Protein AF-A0A8S3J313-F1 (afdb_monomer)

InterPro domains:
  IPR001356 Homeodomain [PF00046] (1-44)
  IPR001356 Homeodomain [PS50071] (1-45)
  IPR001356 Homeodomain [SM00389] (1-49)
  IPR001356 Homeodomain [cd00086] (1-46)
  IPR009057 Homedomain-like superfamily [SSF46689] (1-48)
  IPR017970 Homeobox, conserved site [PS00027] (20-43)
  IPR023339 CVC domain [PS51496] (47-100)
  IPR052294 Visual system homeobox transcriptional regulators [PTHR46892] (1-122)

Sequence (131 aa):
ELEKAFKDVHYPDIFARELLAVKTDLPEDRIQVWFQNRRAKWRKTEKTWGKATVMAEYGLYGAMVRHSLPLPDTIVKTAKDGIDTSCAPWLLGMHRKSLEAAEQLKNMVKYNGGHDDDDDDDDDDDDDDDG

Foldseek 3Di:
DLVVVCVVPLDDDQVRLVVVCVVVVHDSVVSVVVSVVVVVVVVPPVPPPVDPDPCVVVVVVVVCVVVVPDDPVLQVVVLVVDLVPHPCSVVSVVVVVVVVVVVVVVVVVVVVPDDDDDDDDDDDDDDDDDD

Nearest PDB structures (foldseek):
  8r7z-assembly3_K  TM=9.897E-01  e=2.157E-02  Homo sapiens
  1ahd-assembly1_P  TM=8.361E-01  e=1.040E-02  Drosophila subobscura
  2m34-assembly1_A  TM=8.391E-01  e=1.356E-02  Homo sapiens
  8t11-assembly1_A  TM=9.495E-01  e=5.199E-01  Homo sapiens
  2da7-assembly1_A  TM=7.907E-01  e=2.507E-01  Homo sapiens

Solvent-accessible surface area (backbone atoms only — not comparable to full-atom values): 8210 Å² total; per-residue (Å²): 107,71,73,58,51,42,74,77,46,78,77,67,56,71,67,58,33,46,54,48,14,69,74,67,77,41,60,42,70,57,49,53,53,48,45,53,52,48,51,54,49,46,61,57,62,77,40,65,64,87,50,74,54,72,67,52,54,52,46,52,51,52,49,36,61,77,65,69,5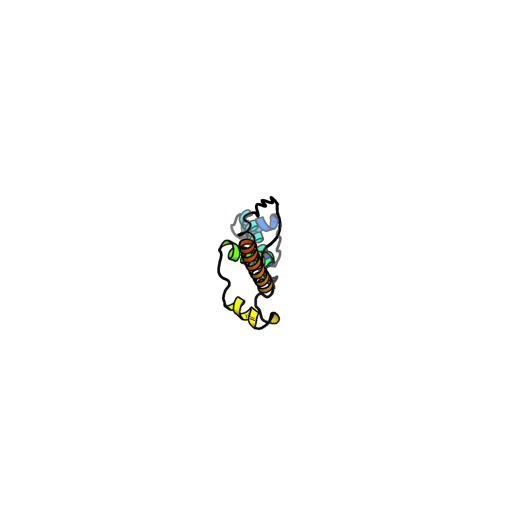1,78,77,58,65,74,62,64,54,34,68,76,78,40,70,91,76,39,96,53,51,72,55,52,58,51,49,52,51,50,49,53,50,53,51,49,49,55,48,49,57,62,64,74,70,72,84,82,80,87,82,87,79,88,79,83,89,80,84,85,90,89,136

Secondary structure (DSSP, 8-state):
-HHHHHHH-SS--HHHHHHHHHHHT--HHHHHHHHHHHHHHHHHHTTT-SS--HHHHHHHHHHHHHTTPPPPHHHHHHTTS-GGG-S-HHHHHHHHHHHHHHHHHHHHHHHTT------------------

Organism: NCBI:txid392030

Structure (mmCIF, N/CA/C/O backbone):
data_AF-A0A8S3J313-F1
#
_entry.id   AF-A0A8S3J313-F1
#
loop_
_atom_site.group_PDB
_atom_site.id
_atom_site.type_symbol
_atom_site.label_atom_id
_atom_site.label_alt_id
_atom_site.label_comp_id
_atom_site.label_asym_id
_atom_site.label_entity_id
_atom_site.label_seq_id
_atom_site.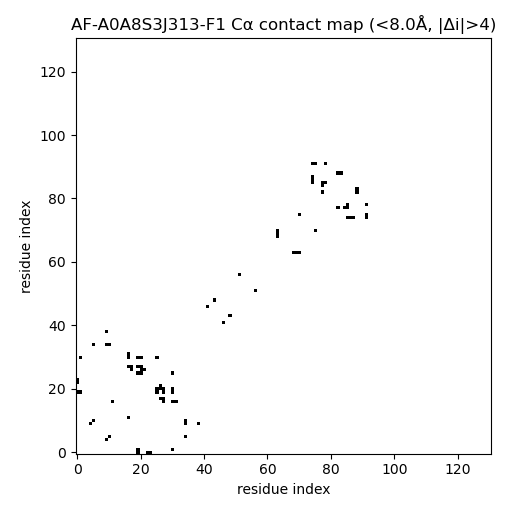pdbx_PDB_ins_code
_atom_site.Cartn_x
_atom_site.Cartn_y
_atom_site.Cartn_z
_atom_site.occupancy
_atom_site.B_iso_or_equiv
_atom_site.auth_seq_id
_atom_site.auth_comp_id
_atom_site.auth_asym_id
_atom_site.auth_atom_id
_atom_site.pdbx_PDB_model_num
ATOM 1 N N . GLU A 1 1 ? 0.261 -6.646 19.257 1.00 86.12 1 GLU A N 1
ATOM 2 C CA . GLU A 1 1 ? -1.129 -6.745 18.756 1.00 86.12 1 GLU A CA 1
ATOM 3 C C . GLU A 1 1 ? -1.287 -6.632 17.239 1.00 86.12 1 GLU A C 1
ATOM 5 O O . GLU A 1 1 ? -1.624 -7.645 16.644 1.00 86.12 1 GLU A O 1
ATOM 10 N N . LEU A 1 2 ? -1.017 -5.497 16.579 1.00 92.19 2 LEU A N 1
ATOM 11 C CA . LEU A 1 2 ? -1.336 -5.339 15.141 1.00 92.19 2 LEU A CA 1
ATOM 12 C C . LEU A 1 2 ? -0.603 -6.314 14.206 1.00 92.19 2 LEU A C 1
ATOM 14 O O . LEU A 1 2 ? -1.234 -6.942 13.365 1.00 92.19 2 LEU A O 1
ATOM 18 N N . GLU A 1 3 ? 0.702 -6.526 14.398 1.00 93.88 3 GLU A N 1
ATOM 19 C CA . GLU A 1 3 ? 1.455 -7.545 13.642 1.00 93.88 3 GLU A CA 1
ATOM 20 C C . GLU A 1 3 ? 0.951 -8.970 13.903 1.00 93.88 3 GLU A C 1
ATOM 22 O O . GLU A 1 3 ? 1.033 -9.818 13.023 1.00 93.88 3 GLU A O 1
ATOM 27 N N . LYS A 1 4 ? 0.425 -9.247 15.104 1.00 92.94 4 LYS A N 1
ATOM 28 C CA . LYS A 1 4 ? -0.149 -10.558 15.437 1.00 92.94 4 LYS A CA 1
ATOM 29 C C . LYS A 1 4 ? -1.457 -10.759 14.674 1.00 92.94 4 LYS A C 1
ATOM 31 O O . LYS A 1 4 ? -1.578 -11.742 13.961 1.00 92.94 4 LYS A O 1
ATOM 36 N N . ALA A 1 5 ? -2.364 -9.786 14.743 1.00 92.50 5 ALA A N 1
ATOM 37 C CA . ALA A 1 5 ? -3.624 -9.815 14.003 1.00 92.50 5 ALA A CA 1
ATOM 38 C C . ALA A 1 5 ? -3.412 -9.877 12.480 1.00 92.50 5 ALA A C 1
ATOM 40 O O . ALA A 1 5 ? -4.148 -10.565 11.782 1.00 92.50 5 ALA A O 1
ATOM 41 N N . PHE A 1 6 ? -2.376 -9.206 11.965 1.00 93.31 6 PHE A N 1
ATOM 42 C CA . PHE A 1 6 ? -2.028 -9.236 10.543 1.00 93.31 6 PHE A CA 1
ATOM 43 C C . PHE A 1 6 ? -1.627 -10.632 10.047 1.00 93.31 6 PHE A C 1
ATOM 45 O O . PHE A 1 6 ? -1.922 -10.969 8.904 1.00 93.31 6 PHE A O 1
ATOM 52 N N . LYS A 1 7 ? -0.974 -11.448 10.889 1.00 90.94 7 LYS A N 1
ATOM 53 C CA . LYS A 1 7 ? -0.626 -12.838 10.543 1.00 90.94 7 LYS A CA 1
ATOM 54 C C . LYS A 1 7 ? -1.866 -13.709 10.362 1.00 90.94 7 LYS A C 1
ATOM 56 O O . LYS A 1 7 ? -1.849 -14.588 9.507 1.00 90.94 7 LYS A O 1
ATOM 61 N N . ASP A 1 8 ? -2.914 -13.438 11.135 1.00 92.00 8 ASP A N 1
ATOM 62 C CA . ASP A 1 8 ? -4.168 -14.185 11.074 1.00 92.00 8 ASP A CA 1
ATOM 63 C C . ASP A 1 8 ? -5.001 -13.734 9.863 1.00 92.00 8 ASP A C 1
ATOM 65 O O . ASP A 1 8 ? -5.402 -14.547 9.032 1.00 92.00 8 ASP A O 1
ATOM 69 N N . VAL A 1 9 ? -5.225 -12.420 9.720 1.00 90.88 9 VAL A N 1
ATOM 70 C CA . VAL A 1 9 ? -6.020 -11.829 8.634 1.00 90.88 9 VAL A CA 1
ATOM 71 C C . VAL A 1 9 ? -5.386 -10.527 8.139 1.00 90.88 9 VAL A C 1
ATOM 73 O O . VAL A 1 9 ? -5.220 -9.555 8.871 1.00 90.88 9 VAL A O 1
ATOM 76 N N . HIS A 1 10 ? -5.114 -10.465 6.834 1.00 91.81 10 HIS A N 1
ATOM 77 C CA . HIS A 1 10 ? -4.480 -9.307 6.185 1.00 91.81 10 HIS A CA 1
ATOM 78 C C . HIS A 1 10 ? -5.486 -8.195 5.807 1.00 91.81 10 HIS A C 1
ATOM 80 O O . HIS A 1 10 ? -5.104 -7.041 5.557 1.00 91.81 10 HIS A O 1
ATOM 86 N N . TYR A 1 11 ? -6.775 -8.545 5.752 1.00 95.00 11 TYR A N 1
ATOM 87 C CA . TYR A 1 11 ? -7.904 -7.678 5.400 1.00 95.00 11 TYR A CA 1
ATOM 88 C C . TYR A 1 11 ? -8.991 -7.758 6.483 1.00 95.00 11 TYR A C 1
ATOM 90 O O . TYR A 1 11 ? -10.012 -8.407 6.271 1.00 95.00 11 TYR A O 1
ATOM 98 N N . PRO A 1 12 ? -8.758 -7.158 7.662 1.00 94.31 12 PRO A N 1
ATOM 99 C CA . PRO A 1 12 ? -9.770 -7.114 8.710 1.00 94.31 12 PRO A CA 1
ATOM 100 C C . PRO A 1 12 ? -10.954 -6.239 8.277 1.00 94.31 12 PRO A C 1
ATOM 102 O O . PRO A 1 12 ? -10.768 -5.218 7.605 1.00 94.31 12 PRO A O 1
ATOM 105 N N . ASP A 1 13 ? -12.162 -6.640 8.668 1.00 96.25 13 ASP A N 1
ATOM 106 C CA . ASP A 1 13 ? -13.384 -5.860 8.469 1.00 96.25 13 ASP A CA 1
ATOM 107 C C . ASP A 1 13 ? -13.467 -4.674 9.454 1.00 96.25 13 ASP A C 1
ATOM 109 O O . ASP A 1 13 ? -12.497 -4.344 10.141 1.00 96.25 13 ASP A O 1
ATOM 113 N N . ILE A 1 14 ? -14.595 -3.958 9.480 1.00 95.25 14 ILE A N 1
ATOM 1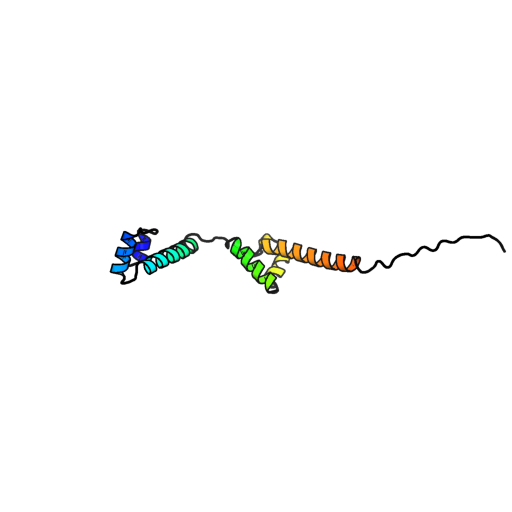14 C CA . ILE A 1 14 ? -14.763 -2.808 10.383 1.00 95.25 14 ILE A CA 1
ATOM 115 C C . ILE A 1 14 ? -14.777 -3.232 11.859 1.00 95.25 14 ILE A C 1
ATOM 117 O O . ILE A 1 14 ? -14.049 -2.652 12.658 1.00 95.25 14 ILE A O 1
ATOM 121 N N . PHE A 1 15 ? -15.497 -4.301 12.205 1.00 95.44 15 PHE A N 1
ATOM 122 C CA . PHE A 1 15 ? -15.623 -4.774 13.585 1.00 95.44 15 PHE A CA 1
ATOM 123 C C . PHE A 1 15 ? -14.286 -5.263 14.153 1.00 95.44 15 PHE A C 1
ATOM 125 O O . PHE A 1 15 ? -13.926 -4.943 15.287 1.00 95.44 15 PHE A O 1
ATOM 132 N N . ALA A 1 16 ? -13.501 -5.994 13.361 1.00 95.38 16 ALA A N 1
ATOM 133 C CA . ALA A 1 16 ? -12.165 -6.421 13.755 1.00 95.38 16 ALA A CA 1
ATOM 134 C C . ALA A 1 16 ? -11.223 -5.225 13.957 1.00 95.38 16 ALA A C 1
ATOM 136 O O . ALA A 1 16 ? -10.397 -5.242 14.873 1.00 95.38 16 ALA A O 1
ATOM 137 N N . ARG A 1 17 ? -11.345 -4.170 13.138 1.00 96.31 17 ARG A N 1
ATOM 138 C CA . ARG A 1 17 ? -10.554 -2.942 13.308 1.00 96.31 17 ARG A CA 1
ATOM 139 C C . ARG A 1 17 ? -10.956 -2.161 14.556 1.00 96.31 17 ARG A C 1
ATOM 141 O O . ARG A 1 17 ? -10.062 -1.722 15.272 1.00 96.31 17 ARG A O 1
ATOM 148 N N . GLU A 1 18 ? -12.245 -2.065 14.871 1.00 96.62 18 GLU A N 1
ATOM 149 C CA . GLU A 1 18 ? -12.737 -1.447 16.111 1.00 96.62 18 GLU A CA 1
ATOM 150 C C . GLU A 1 18 ? -12.273 -2.208 17.362 1.00 96.62 18 GLU A C 1
ATOM 152 O O . GLU A 1 18 ? -11.807 -1.605 18.329 1.00 96.62 18 GLU A O 1
ATOM 157 N N . LEU A 1 19 ? -12.302 -3.543 17.338 1.00 95.62 19 LEU A N 1
ATOM 158 C CA . LEU A 1 19 ? -11.789 -4.344 18.452 1.00 95.62 19 LEU A CA 1
ATOM 159 C C . LEU A 1 19 ? -10.281 -4.130 18.657 1.00 95.62 19 LEU A C 1
ATOM 161 O O . LEU A 1 19 ? -9.803 -4.027 19.789 1.00 95.62 19 LEU A O 1
ATOM 165 N N . LEU A 1 20 ? -9.518 -4.047 17.563 1.00 95.69 20 LEU A N 1
ATOM 166 C CA . LEU A 1 20 ? -8.091 -3.731 17.618 1.00 95.69 20 LEU A CA 1
ATOM 167 C C . LEU A 1 20 ? -7.842 -2.304 18.108 1.00 95.69 20 LEU A C 1
ATOM 169 O O . LEU A 1 20 ? -6.881 -2.094 18.847 1.00 95.69 20 LEU A O 1
ATOM 173 N N . ALA A 1 21 ? -8.699 -1.354 17.740 1.00 96.75 21 ALA A N 1
ATOM 174 C CA . ALA A 1 21 ? -8.633 0.027 18.195 1.00 96.75 21 ALA A CA 1
ATOM 175 C C . ALA A 1 21 ? -8.733 0.104 19.724 1.00 96.75 21 ALA A C 1
ATOM 177 O O . ALA A 1 21 ? -7.820 0.612 20.371 1.00 96.75 21 ALA A O 1
ATOM 178 N N . VAL A 1 22 ? -9.754 -0.535 20.307 1.00 96.25 22 VAL A N 1
ATOM 179 C CA . VAL A 1 22 ? -9.925 -0.627 21.769 1.00 96.25 22 VAL A CA 1
ATOM 180 C C . VAL A 1 22 ? -8.732 -1.321 22.427 1.00 96.25 22 VAL A C 1
ATOM 182 O O . VAL A 1 22 ? -8.220 -0.867 23.445 1.00 96.25 22 VAL A O 1
ATOM 185 N N . LYS A 1 23 ? -8.248 -2.420 21.840 1.00 94.88 23 LYS A N 1
ATOM 186 C CA . LYS A 1 23 ? -7.153 -3.208 22.423 1.00 94.88 23 LYS A CA 1
ATOM 187 C C . LYS A 1 23 ? -5.796 -2.501 22.382 1.00 94.88 23 LYS A C 1
ATOM 189 O O . LYS A 1 23 ? -4.929 -2.800 23.200 1.00 94.88 23 LYS A O 1
ATOM 194 N N . THR A 1 24 ? -5.577 -1.641 21.392 1.00 93.94 24 THR A N 1
ATOM 195 C CA . THR A 1 24 ? -4.295 -0.948 21.186 1.00 93.94 24 THR A CA 1
ATOM 196 C C . THR A 1 24 ? -4.318 0.514 21.601 1.00 93.94 24 THR A C 1
ATOM 198 O O . THR A 1 24 ? -3.277 1.158 21.520 1.00 93.94 24 THR A O 1
ATOM 201 N N . ASP A 1 25 ? -5.470 1.003 22.065 1.00 96.12 25 ASP A N 1
ATOM 202 C CA . ASP A 1 25 ? -5.720 2.404 22.410 1.00 96.12 25 ASP A CA 1
ATOM 203 C C . ASP A 1 25 ? -5.380 3.364 21.253 1.00 96.12 25 ASP A C 1
ATOM 205 O O . ASP A 1 25 ? -4.805 4.439 21.411 1.00 96.12 25 ASP A O 1
ATOM 209 N N . LEU A 1 26 ? -5.705 2.928 20.034 1.00 95.62 26 LEU A N 1
ATOM 210 C CA . LEU A 1 26 ? -5.521 3.688 18.801 1.00 95.62 26 LEU A CA 1
ATOM 211 C C . LEU A 1 26 ? -6.875 3.855 18.117 1.00 95.62 26 LEU A C 1
ATOM 213 O O . LEU A 1 26 ? -7.641 2.899 18.086 1.00 95.62 26 LEU A O 1
ATOM 217 N N . PRO A 1 27 ? -7.174 5.006 17.496 1.00 96.75 27 PRO A N 1
ATOM 218 C CA . PRO A 1 27 ? -8.414 5.154 16.747 1.00 96.75 27 PRO A CA 1
ATOM 219 C C . PRO A 1 27 ? -8.435 4.228 15.521 1.00 96.75 27 PRO A C 1
ATOM 221 O O . PRO A 1 27 ? -7.392 3.941 14.925 1.00 96.75 27 PRO A O 1
ATOM 224 N N . GLU A 1 28 ? -9.634 3.794 15.129 1.00 96.56 28 GLU A N 1
ATOM 225 C CA . GLU A 1 28 ? -9.878 2.860 14.018 1.00 96.56 28 GLU A CA 1
ATOM 226 C C . GLU A 1 28 ? -9.183 3.310 12.721 1.00 96.56 28 GLU A C 1
ATOM 228 O O . GLU A 1 28 ? -8.473 2.517 12.099 1.00 96.56 28 GLU A O 1
ATOM 233 N N . ASP A 1 29 ? -9.228 4.608 12.407 1.00 96.88 29 ASP A N 1
ATOM 234 C CA . ASP A 1 29 ? -8.534 5.204 11.258 1.00 96.88 29 ASP A CA 1
ATOM 235 C C . ASP A 1 29 ? -7.028 4.888 11.236 1.00 96.88 29 ASP A C 1
ATOM 237 O O . ASP A 1 29 ? -6.426 4.643 10.184 1.00 96.88 29 ASP A O 1
ATOM 241 N N . ARG A 1 30 ? -6.376 4.873 12.407 1.00 97.62 30 ARG A N 1
ATOM 242 C CA . ARG A 1 30 ? -4.944 4.551 12.514 1.00 97.62 30 ARG A CA 1
ATOM 243 C C . ARG A 1 30 ? -4.706 3.072 12.276 1.00 97.62 30 ARG A C 1
ATOM 245 O O . ARG A 1 30 ? -3.716 2.733 11.627 1.00 97.62 30 ARG A O 1
ATOM 252 N N . ILE A 1 31 ? -5.618 2.212 12.727 1.00 97.44 31 ILE A N 1
ATOM 253 C CA . ILE A 1 31 ? -5.589 0.780 12.424 1.00 97.44 31 ILE A CA 1
ATOM 254 C C . ILE A 1 31 ? -5.750 0.565 10.917 1.00 97.44 31 ILE A C 1
ATOM 256 O O . ILE A 1 31 ? -4.939 -0.139 10.312 1.00 97.44 31 ILE A O 1
ATOM 260 N N . GLN A 1 32 ? -6.710 1.237 10.278 1.00 96.69 32 GLN A N 1
ATOM 261 C CA . GLN A 1 32 ? -6.922 1.178 8.833 1.00 96.69 32 GLN A CA 1
ATOM 262 C C . GLN A 1 32 ? -5.648 1.531 8.054 1.00 96.69 32 GLN A C 1
ATOM 264 O O . GLN A 1 32 ? -5.183 0.741 7.223 1.00 96.69 32 GLN A O 1
ATOM 269 N N . VAL A 1 33 ? -5.063 2.701 8.330 1.00 97.81 33 VAL A N 1
ATOM 270 C CA . VAL A 1 33 ? -3.846 3.178 7.652 1.00 97.81 33 VAL A CA 1
ATOM 271 C C . VAL A 1 33 ? -2.667 2.248 7.927 1.00 97.81 33 VAL A C 1
ATOM 273 O O . VAL A 1 33 ? -1.889 1.936 7.021 1.00 97.81 33 VAL A O 1
ATOM 276 N N . TRP A 1 34 ? -2.541 1.750 9.158 1.00 97.12 34 TRP A N 1
ATOM 277 C CA . TRP A 1 34 ? -1.496 0.799 9.506 1.00 97.12 34 TRP A CA 1
ATOM 278 C C . TRP A 1 34 ? -1.608 -0.482 8.672 1.00 97.12 34 TRP A C 1
ATOM 280 O O . TRP A 1 34 ? -0.622 -0.884 8.055 1.00 97.12 34 TRP A O 1
ATOM 290 N N . PHE A 1 35 ? -2.802 -1.074 8.551 1.00 97.25 35 PHE A N 1
ATOM 291 C CA . PHE A 1 35 ? -3.020 -2.274 7.733 1.00 97.25 35 PHE A CA 1
ATOM 292 C C . PHE A 1 35 ? -2.770 -2.011 6.241 1.00 97.25 35 PHE A C 1
ATOM 294 O O . PHE A 1 35 ? -2.194 -2.859 5.556 1.00 97.25 35 PHE A O 1
ATOM 301 N N . GLN A 1 36 ? -3.122 -0.829 5.722 1.00 96.12 36 GLN A N 1
ATOM 302 C CA . GLN A 1 36 ? -2.786 -0.433 4.348 1.00 96.12 36 GLN A CA 1
ATOM 303 C C . GL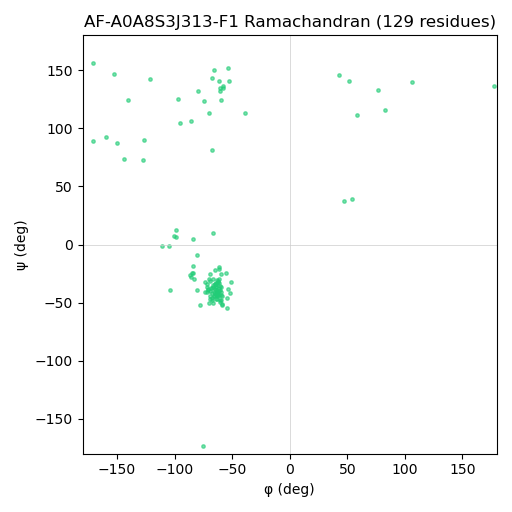N A 1 36 ? -1.267 -0.391 4.122 1.00 96.12 36 GLN A C 1
ATOM 305 O O . GLN A 1 36 ? -0.758 -1.013 3.182 1.00 96.12 36 GLN A O 1
ATOM 310 N N . ASN A 1 37 ? -0.534 0.281 5.010 1.00 95.69 37 ASN A N 1
ATOM 311 C CA . ASN A 1 37 ? 0.923 0.386 4.948 1.00 95.69 37 ASN A CA 1
ATOM 312 C C . ASN A 1 37 ? 1.600 -0.970 5.140 1.00 95.69 37 ASN A C 1
ATOM 314 O O . ASN A 1 37 ? 2.576 -1.293 4.454 1.00 95.69 37 ASN A O 1
ATOM 318 N N . ARG A 1 38 ? 1.062 -1.798 6.035 1.00 95.38 38 ARG A N 1
ATOM 319 C CA . ARG A 1 38 ? 1.583 -3.135 6.284 1.00 95.38 38 ARG A CA 1
ATOM 320 C C . ARG A 1 38 ? 1.412 -4.034 5.069 1.00 95.38 38 ARG A C 1
ATOM 322 O O . ARG A 1 38 ? 2.392 -4.656 4.661 1.00 95.38 38 ARG A O 1
ATOM 329 N N . ARG A 1 39 ? 0.239 -4.017 4.419 1.00 94.12 39 ARG A N 1
ATOM 330 C CA . ARG A 1 39 ? 0.010 -4.698 3.132 1.00 94.12 39 ARG A CA 1
ATOM 331 C C . ARG A 1 39 ? 0.913 -4.165 2.023 1.00 94.12 39 ARG A C 1
ATOM 333 O O . ARG A 1 39 ? 1.364 -4.941 1.186 1.00 94.12 39 ARG A O 1
ATOM 340 N N . ALA A 1 40 ? 1.184 -2.860 1.987 1.00 89.06 40 ALA A N 1
ATOM 341 C CA . ALA A 1 40 ? 2.105 -2.283 1.011 1.00 89.06 40 ALA A CA 1
ATOM 342 C C . ALA A 1 40 ? 3.531 -2.820 1.191 1.00 89.06 40 ALA A C 1
ATOM 344 O O . ALA A 1 40 ? 4.161 -3.198 0.206 1.00 89.06 40 ALA A O 1
ATOM 345 N N . LYS A 1 41 ? 4.021 -2.912 2.435 1.00 87.62 41 LYS A N 1
ATOM 346 C CA . LYS A 1 41 ? 5.312 -3.548 2.742 1.00 87.62 41 LYS A CA 1
ATOM 347 C C . LYS A 1 41 ? 5.297 -5.037 2.408 1.00 87.62 41 LYS A C 1
ATOM 349 O O . LYS A 1 41 ? 6.186 -5.487 1.707 1.00 87.62 41 LYS A O 1
ATOM 354 N N . TRP A 1 42 ? 4.260 -5.762 2.821 1.00 87.56 42 TRP A N 1
ATOM 355 C CA . TRP A 1 42 ? 4.090 -7.192 2.548 1.00 87.56 42 TRP A CA 1
ATOM 356 C C . TRP A 1 42 ? 4.178 -7.512 1.049 1.00 87.56 42 TRP A C 1
ATOM 358 O O . TRP A 1 42 ? 4.968 -8.358 0.636 1.00 87.56 42 TRP A O 1
ATOM 368 N N . ARG A 1 43 ? 3.483 -6.729 0.211 1.00 83.50 43 ARG A N 1
ATOM 369 C CA . ARG A 1 43 ? 3.574 -6.832 -1.255 1.00 83.50 43 ARG A CA 1
ATOM 370 C C . ARG A 1 43 ? 4.975 -6.555 -1.811 1.00 83.50 43 ARG A C 1
ATOM 372 O O . ARG A 1 43 ? 5.288 -7.086 -2.868 1.00 83.50 43 ARG A O 1
ATOM 379 N N . LYS A 1 44 ? 5.782 -5.720 -1.145 1.00 69.25 44 LYS A N 1
ATOM 380 C CA . LYS A 1 44 ? 7.167 -5.402 -1.537 1.00 69.25 44 LYS A CA 1
ATOM 381 C C . LYS A 1 44 ? 8.193 -6.429 -1.039 1.00 69.25 44 LYS A C 1
ATOM 383 O O . LYS A 1 44 ? 9.273 -6.488 -1.612 1.00 69.25 44 LYS A O 1
ATOM 388 N N . THR A 1 45 ? 7.899 -7.156 0.042 1.00 68.12 45 THR A N 1
ATOM 389 C CA . THR A 1 45 ? 8.861 -8.042 0.719 1.00 68.12 45 THR A CA 1
ATOM 390 C C . THR A 1 45 ? 8.639 -9.527 0.442 1.00 68.12 45 THR A C 1
ATOM 392 O O . THR A 1 45 ? 9.620 -10.241 0.293 1.00 68.12 45 THR A O 1
ATOM 395 N N . GLU A 1 46 ? 7.392 -10.018 0.378 1.00 59.59 46 GLU A N 1
ATOM 396 C CA . GLU A 1 46 ? 7.126 -11.454 0.133 1.00 59.59 46 GLU A CA 1
ATOM 397 C C . GLU A 1 46 ? 7.096 -11.820 -1.347 1.00 59.59 46 GLU A C 1
ATOM 399 O O . GLU A 1 46 ? 7.470 -12.923 -1.734 1.00 59.59 46 GLU A O 1
ATOM 404 N N . LYS A 1 47 ? 6.738 -10.865 -2.202 1.00 48.91 47 LYS A N 1
ATOM 405 C CA . LYS A 1 47 ? 7.219 -10.896 -3.573 1.00 48.91 47 LYS A CA 1
ATOM 406 C C . LYS A 1 47 ? 8.558 -10.203 -3.498 1.00 48.91 47 LYS A C 1
ATOM 408 O O . LYS A 1 47 ? 8.594 -8.980 -3.389 1.00 48.91 47 LYS A O 1
ATOM 413 N N . THR A 1 48 ? 9.653 -10.952 -3.589 1.00 45.94 48 THR A N 1
ATOM 414 C CA . THR A 1 48 ? 10.818 -10.412 -4.283 1.00 45.94 48 THR A CA 1
ATOM 415 C C . THR A 1 48 ? 10.253 -9.657 -5.476 1.00 45.94 48 THR A C 1
ATOM 417 O O . THR A 1 48 ? 9.650 -10.273 -6.364 1.00 45.94 48 THR A O 1
ATOM 420 N N . TRP A 1 49 ? 10.381 -8.334 -5.513 1.00 50.91 49 TRP A N 1
ATOM 421 C CA . TRP A 1 49 ? 10.412 -7.711 -6.818 1.00 50.91 49 TRP A CA 1
ATOM 422 C C . TRP A 1 49 ? 11.729 -8.215 -7.398 1.00 50.91 49 TRP A C 1
ATOM 424 O O . TRP A 1 49 ? 12.772 -7.598 -7.242 1.00 50.91 49 TRP A O 1
ATOM 434 N N . GLY A 1 50 ? 11.719 -9.440 -7.936 1.00 46.56 50 GLY A N 1
ATOM 435 C CA . GLY A 1 50 ? 12.902 -10.148 -8.428 1.00 46.56 50 GLY A CA 1
ATOM 436 C C . GLY A 1 50 ? 13.509 -9.478 -9.659 1.00 46.56 50 GLY A C 1
ATOM 437 O O . GLY A 1 50 ? 14.356 -10.063 -10.316 1.00 46.56 50 GLY A O 1
ATOM 438 N N . LYS A 1 51 ? 13.031 -8.277 -9.984 1.00 48.88 51 LYS A N 1
ATOM 439 C CA . LYS A 1 51 ? 13.454 -7.284 -10.966 1.00 48.88 51 LYS A CA 1
ATOM 440 C C . LYS A 1 51 ? 12.973 -5.959 -10.373 1.00 48.88 51 LYS A C 1
ATOM 442 O O . LYS A 1 51 ? 11.953 -5.965 -9.695 1.00 48.88 51 LYS A O 1
ATOM 447 N N . ALA A 1 52 ? 13.646 -4.831 -10.547 1.00 53.44 52 ALA A N 1
ATOM 448 C CA . ALA A 1 52 ? 13.020 -3.564 -10.180 1.00 53.44 52 ALA A CA 1
ATOM 449 C C . ALA A 1 52 ? 11.652 -3.461 -10.892 1.00 53.44 52 ALA A C 1
ATOM 451 O O . ALA A 1 52 ? 11.428 -4.077 -11.935 1.00 53.44 52 ALA A O 1
ATOM 452 N N . THR A 1 53 ? 10.687 -2.741 -10.320 1.00 58.19 53 THR A N 1
ATOM 453 C CA . THR A 1 53 ? 9.455 -2.451 -11.065 1.00 58.19 53 THR A CA 1
ATOM 454 C C . THR A 1 53 ? 9.857 -1.832 -12.403 1.00 58.19 53 THR A C 1
ATOM 456 O O . THR A 1 53 ? 10.765 -1.006 -12.415 1.00 58.19 53 THR A O 1
ATOM 459 N N . VAL A 1 54 ? 9.188 -2.160 -13.508 1.00 52.66 54 VAL A N 1
ATOM 460 C CA . VAL A 1 54 ? 9.428 -1.483 -14.796 1.00 52.66 54 VAL A CA 1
ATOM 461 C C . VAL A 1 54 ? 9.362 0.052 -14.620 1.00 52.66 54 VAL A C 1
ATOM 463 O O . VAL A 1 54 ? 10.145 0.800 -15.192 1.00 52.66 54 VAL A O 1
ATOM 466 N N . MET A 1 55 ? 8.518 0.539 -13.699 1.00 51.16 55 MET A N 1
ATOM 467 C CA . MET A 1 55 ? 8.432 1.958 -13.317 1.00 51.16 55 MET A CA 1
ATOM 468 C C . MET A 1 55 ? 9.655 2.489 -12.544 1.00 51.16 55 MET A C 1
ATOM 470 O O . MET A 1 55 ? 9.919 3.684 -12.568 1.00 51.16 55 MET A O 1
ATOM 474 N N . ALA A 1 56 ? 10.403 1.635 -11.849 1.00 57.62 56 ALA A N 1
ATOM 475 C CA . ALA A 1 56 ? 11.645 1.976 -11.159 1.00 57.62 56 ALA A CA 1
ATOM 476 C C . ALA A 1 56 ? 12.838 1.961 -12.129 1.00 57.62 56 ALA A C 1
ATOM 478 O O . ALA A 1 56 ? 13.747 2.768 -11.965 1.00 57.62 56 ALA A O 1
ATOM 479 N N . GLU A 1 57 ? 12.796 1.126 -13.173 1.00 50.84 57 GLU A N 1
ATOM 480 C CA . GLU A 1 57 ? 13.758 1.151 -14.287 1.00 50.84 57 GLU A CA 1
ATOM 481 C C . GLU A 1 57 ? 13.610 2.445 -15.107 1.00 50.84 57 GLU A C 1
ATOM 483 O O . GLU A 1 57 ? 14.578 3.191 -15.271 1.00 50.84 57 GLU A O 1
ATOM 488 N N . TYR A 1 58 ? 12.382 2.794 -15.512 1.00 57.91 58 TYR A N 1
ATOM 489 C CA . TYR A 1 58 ? 12.105 4.076 -16.174 1.00 57.91 58 TYR A CA 1
ATOM 490 C C . TYR A 1 58 ? 12.249 5.281 -15.236 1.00 57.91 58 TYR A C 1
ATOM 492 O O . TYR A 1 58 ? 12.642 6.358 -15.678 1.00 57.91 58 TYR A O 1
ATOM 500 N N . GLY A 1 59 ? 11.961 5.118 -13.943 1.00 72.25 59 GLY A N 1
ATOM 501 C CA . GLY A 1 59 ? 12.105 6.174 -12.941 1.00 72.25 59 GLY A CA 1
ATOM 502 C C . GLY A 1 59 ? 13.564 6.558 -12.690 1.00 72.25 59 GLY A C 1
ATOM 503 O O . GLY A 1 59 ? 13.875 7.747 -12.628 1.00 72.25 59 GLY A O 1
ATOM 504 N N . LEU A 1 60 ? 14.466 5.573 -12.607 1.00 66.56 60 LEU A N 1
ATOM 505 C CA . LEU A 1 60 ? 15.905 5.805 -12.473 1.00 66.56 60 LEU A CA 1
ATOM 506 C C . LEU A 1 60 ? 16.485 6.440 -13.743 1.00 66.56 60 LEU A C 1
ATOM 508 O O . LEU A 1 60 ? 17.178 7.450 -13.652 1.00 66.56 60 LEU A O 1
ATOM 512 N N . TYR A 1 61 ? 16.136 5.917 -14.924 1.00 65.69 61 TYR A N 1
ATOM 513 C CA . TYR A 1 61 ? 16.535 6.514 -16.202 1.00 65.69 61 TYR A CA 1
ATOM 514 C C . TYR A 1 61 ? 16.021 7.954 -16.346 1.00 65.69 61 TYR A C 1
ATOM 516 O O . TYR A 1 61 ? 16.793 8.866 -16.631 1.00 65.69 61 TYR A O 1
ATOM 524 N N . GLY A 1 62 ? 14.741 8.196 -16.059 1.00 68.62 62 GLY A N 1
ATOM 525 C CA . GLY A 1 62 ? 14.146 9.531 -16.105 1.00 68.62 62 GLY A CA 1
ATOM 526 C C . GLY A 1 62 ? 14.769 10.509 -15.104 1.00 68.62 62 GLY A C 1
ATOM 527 O O . GLY A 1 62 ? 14.868 11.699 -15.393 1.00 68.62 62 GLY A O 1
ATOM 528 N N . ALA A 1 63 ? 15.228 10.041 -13.940 1.00 70.62 63 ALA A N 1
ATOM 529 C CA . ALA A 1 63 ? 15.998 10.863 -13.009 1.00 70.62 63 ALA A CA 1
ATOM 530 C C . ALA A 1 63 ? 17.390 11.200 -13.571 1.00 70.62 63 ALA A C 1
ATOM 532 O O . ALA A 1 63 ? 17.779 12.364 -13.564 1.00 70.62 63 ALA A O 1
ATOM 533 N N . MET A 1 64 ? 18.112 10.217 -14.114 1.00 70.38 64 MET A N 1
ATOM 534 C CA . MET A 1 64 ? 19.446 10.430 -14.687 1.00 70.38 64 MET A CA 1
ATOM 535 C C . MET A 1 64 ? 19.424 11.371 -15.896 1.00 70.38 64 MET A C 1
ATOM 537 O O . MET A 1 64 ? 20.264 12.262 -15.980 1.00 70.38 64 MET A O 1
ATOM 541 N N . VAL A 1 65 ? 18.435 11.224 -16.786 1.00 67.31 65 VAL A N 1
ATOM 542 C CA . VAL A 1 65 ? 18.265 12.072 -17.977 1.00 67.31 65 VAL A CA 1
ATOM 543 C C . VAL A 1 65 ? 17.886 13.501 -17.600 1.00 67.31 65 VAL A C 1
ATOM 545 O O . VAL A 1 65 ? 18.500 14.440 -18.093 1.00 67.31 65 VAL A O 1
ATOM 548 N N . ARG A 1 66 ? 16.908 13.695 -16.703 1.00 65.38 66 ARG A N 1
ATOM 549 C CA . ARG A 1 66 ? 16.470 15.046 -16.300 1.00 65.38 66 ARG A CA 1
ATOM 550 C C . ARG A 1 66 ? 17.533 15.819 -15.529 1.00 65.38 66 ARG A C 1
ATOM 552 O O . ARG A 1 66 ? 17.542 17.043 -15.586 1.00 65.38 66 ARG A O 1
ATOM 559 N N . HIS A 1 67 ? 18.396 15.117 -14.800 1.00 67.38 67 HIS A N 1
ATOM 560 C CA . HIS A 1 67 ? 19.476 15.725 -14.027 1.00 67.38 67 HIS A CA 1
ATOM 561 C C . HIS A 1 67 ? 20.831 15.685 -14.742 1.00 67.38 67 HIS A C 1
ATOM 563 O O . HIS A 1 67 ? 21.830 16.061 -14.133 1.00 67.38 67 HIS A O 1
ATOM 569 N N . SER A 1 68 ? 20.874 15.243 -16.006 1.00 64.50 68 SER A N 1
ATOM 570 C CA . SER A 1 68 ? 22.101 15.125 -16.807 1.00 64.50 68 SER A CA 1
ATOM 571 C C . SER A 1 68 ? 23.248 14.444 -16.048 1.00 64.50 68 SER A C 1
ATOM 573 O O . SER A 1 68 ? 24.405 14.848 -16.147 1.00 64.50 68 SER A O 1
ATOM 575 N N . LEU A 1 69 ? 22.923 13.429 -15.241 1.00 66.94 69 LEU A N 1
ATOM 576 C CA . LEU A 1 69 ? 23.906 12.730 -14.420 1.00 66.94 69 LEU A CA 1
ATOM 577 C C . LEU A 1 69 ? 24.742 11.820 -15.330 1.00 66.94 69 LEU A C 1
ATOM 579 O O . LEU A 1 69 ? 24.160 10.976 -16.023 1.00 66.94 69 LEU A O 1
ATOM 583 N N . PRO A 1 70 ? 26.081 11.959 -15.352 1.00 62.62 70 PRO A N 1
ATOM 584 C CA . PRO A 1 70 ? 26.924 11.100 -16.167 1.00 62.62 70 PRO A CA 1
ATOM 585 C C . PRO A 1 70 ? 26.741 9.643 -15.738 1.00 62.62 70 PRO A C 1
ATOM 587 O O . PRO A 1 70 ? 26.701 9.322 -14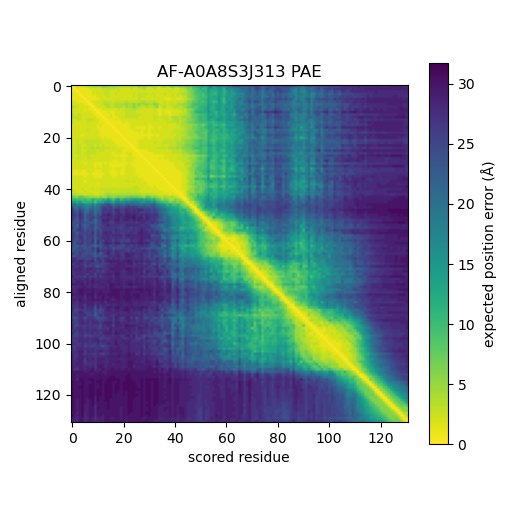.546 1.00 62.62 70 PRO A O 1
ATOM 590 N N . LEU A 1 71 ? 26.601 8.760 -16.728 1.00 59.88 71 LEU A N 1
ATOM 591 C CA . LEU A 1 71 ? 26.550 7.323 -16.487 1.00 59.88 71 LEU A CA 1
ATOM 592 C C . LEU A 1 71 ? 27.841 6.895 -15.772 1.00 59.88 71 LEU A C 1
ATOM 594 O O . LEU A 1 71 ? 28.921 7.323 -16.178 1.00 59.88 71 LEU A O 1
ATOM 598 N N . PRO A 1 72 ? 27.759 6.046 -14.735 1.00 64.62 72 PRO A N 1
ATOM 599 C CA . PRO A 1 72 ? 28.947 5.525 -14.079 1.00 64.62 72 PRO A CA 1
ATOM 600 C C . PRO A 1 72 ? 29.846 4.788 -15.080 1.00 64.62 72 PRO A C 1
ATOM 602 O O . PRO A 1 72 ? 29.374 3.930 -15.833 1.00 64.62 72 PRO A O 1
ATOM 605 N N . ASP A 1 73 ? 31.154 5.054 -15.031 1.00 57.06 73 ASP A N 1
ATOM 606 C CA . ASP A 1 73 ? 32.158 4.423 -15.903 1.00 57.06 73 ASP A CA 1
ATOM 607 C C . ASP A 1 73 ? 32.137 2.891 -15.844 1.00 57.06 73 ASP A C 1
ATOM 609 O O . ASP A 1 73 ? 32.543 2.218 -16.791 1.00 57.06 73 ASP A O 1
ATOM 613 N N . THR A 1 74 ? 31.655 2.320 -14.740 1.00 57.09 74 THR A N 1
ATOM 614 C CA . THR A 1 74 ? 31.492 0.874 -14.561 1.00 57.09 74 THR A CA 1
ATOM 615 C C . THR A 1 74 ? 30.517 0.261 -15.565 1.00 57.09 74 THR A C 1
ATOM 617 O O . THR A 1 74 ? 30.762 -0.858 -16.005 1.00 57.09 74 THR A O 1
ATOM 620 N N . ILE A 1 75 ? 29.472 0.991 -15.976 1.00 60.28 75 ILE A N 1
ATOM 621 C CA . ILE A 1 75 ? 28.480 0.562 -16.978 1.00 60.28 75 ILE A CA 1
ATOM 622 C C . ILE A 1 75 ? 29.025 0.770 -18.398 1.00 60.28 75 ILE A C 1
ATOM 624 O O . ILE A 1 75 ? 28.849 -0.077 -19.271 1.00 60.28 75 ILE A O 1
ATOM 628 N N . VAL A 1 76 ? 29.739 1.879 -18.624 1.00 60.72 76 VAL A N 1
ATOM 629 C CA . VAL A 1 76 ? 30.338 2.207 -19.930 1.00 60.72 76 VAL A CA 1
ATOM 630 C C . VAL A 1 76 ? 31.462 1.228 -20.286 1.00 60.72 76 VAL A C 1
ATOM 632 O O . VAL A 1 76 ? 31.595 0.826 -21.440 1.00 60.72 76 VAL A O 1
ATOM 635 N N . LYS A 1 77 ? 32.254 0.794 -19.298 1.00 57.62 77 LYS A N 1
ATOM 636 C CA . LYS A 1 77 ? 33.335 -0.182 -19.497 1.00 57.62 77 LYS A CA 1
ATOM 637 C C . LYS A 1 77 ? 32.807 -1.593 -19.775 1.00 57.62 77 LYS A C 1
ATOM 639 O O . LYS A 1 77 ? 33.341 -2.244 -20.664 1.00 57.62 77 LYS A O 1
ATOM 644 N N . THR A 1 78 ? 31.720 -2.029 -19.126 1.00 54.56 78 THR A N 1
ATOM 645 C CA . THR A 1 78 ? 31.129 -3.364 -19.387 1.00 54.56 78 THR A CA 1
ATOM 646 C C . THR A 1 78 ? 30.562 -3.505 -20.799 1.00 54.56 78 THR A C 1
ATOM 648 O O . THR A 1 78 ? 30.471 -4.615 -21.308 1.00 54.56 78 THR A O 1
ATOM 651 N N . ALA A 1 79 ? 30.227 -2.402 -21.477 1.00 54.22 79 ALA A N 1
ATOM 652 C CA . ALA A 1 79 ? 29.813 -2.435 -22.881 1.00 54.22 79 ALA A CA 1
ATOM 653 C C . ALA A 1 79 ? 30.903 -2.974 -23.829 1.00 54.22 79 ALA A C 1
ATOM 655 O O . ALA A 1 79 ? 30.578 -3.403 -24.936 1.00 54.22 79 ALA A O 1
ATOM 656 N N . LYS A 1 80 ? 32.177 -2.942 -23.409 1.00 55.00 80 LYS A N 1
ATOM 657 C CA . LYS A 1 80 ? 33.318 -3.431 -24.194 1.00 55.00 80 LYS A CA 1
ATOM 658 C C . LYS A 1 80 ? 33.563 -4.937 -24.035 1.00 55.00 80 LYS A C 1
ATOM 660 O O . LYS A 1 80 ? 34.069 -5.538 -24.974 1.00 55.00 80 LYS A O 1
ATOM 665 N N . ASP A 1 81 ? 33.133 -5.543 -22.923 1.00 54.03 81 ASP A N 1
ATOM 666 C CA . ASP A 1 81 ? 33.445 -6.943 -22.571 1.00 54.03 81 ASP A CA 1
ATOM 667 C C . ASP A 1 81 ? 32.307 -7.943 -22.872 1.00 54.03 81 ASP A C 1
ATOM 669 O O . ASP A 1 81 ? 32.397 -9.123 -22.542 1.00 54.03 81 ASP A O 1
ATOM 673 N N . GLY A 1 82 ? 31.244 -7.501 -23.548 1.00 56.62 82 GLY A N 1
ATOM 674 C CA . GLY A 1 82 ? 30.144 -8.362 -23.991 1.00 56.62 82 GLY A CA 1
ATOM 675 C C . GLY A 1 82 ? 28.857 -8.187 -23.180 1.00 56.62 82 GLY A C 1
ATOM 676 O O . GLY A 1 82 ? 28.854 -8.038 -21.960 1.00 56.62 82 GLY A O 1
ATOM 677 N N . ILE A 1 83 ? 27.736 -8.201 -23.905 1.00 54.03 83 ILE A N 1
ATOM 678 C CA . ILE A 1 83 ? 26.381 -7.846 -23.444 1.00 54.03 83 ILE A CA 1
ATOM 679 C C . ILE A 1 83 ? 25.894 -8.733 -22.280 1.00 54.03 83 ILE A C 1
ATOM 681 O O . ILE A 1 83 ? 25.108 -8.270 -21.453 1.00 54.03 83 ILE A O 1
ATOM 685 N N . ASP A 1 84 ? 26.414 -9.958 -22.167 1.00 55.56 84 ASP A N 1
ATOM 686 C CA . ASP A 1 84 ? 25.933 -10.981 -21.231 1.00 55.56 84 ASP A CA 1
ATOM 687 C C . ASP A 1 84 ? 26.438 -10.826 -19.785 1.00 55.56 84 ASP A C 1
ATOM 689 O O . ASP A 1 84 ? 25.940 -11.506 -18.889 1.00 55.56 84 ASP A O 1
ATOM 693 N N . THR A 1 85 ? 27.386 -9.916 -19.518 1.00 52.69 85 THR A N 1
ATOM 694 C CA . THR A 1 85 ? 27.916 -9.665 -18.157 1.00 52.69 85 THR A CA 1
ATOM 695 C C . THR A 1 85 ? 27.520 -8.303 -17.580 1.00 52.69 85 THR A C 1
ATOM 697 O O . THR A 1 85 ? 27.862 -7.978 -16.441 1.00 52.69 85 THR A O 1
ATOM 700 N N . SER A 1 86 ? 26.776 -7.489 -18.335 1.00 55.47 86 SER A N 1
ATOM 701 C CA . SER A 1 86 ? 26.422 -6.140 -17.900 1.00 55.47 86 SER A CA 1
ATOM 702 C C . SER A 1 86 ? 25.258 -6.147 -16.907 1.00 55.47 86 SER A C 1
ATOM 704 O O . SER A 1 86 ? 24.212 -6.743 -17.144 1.00 55.47 86 SER A O 1
ATOM 706 N N . CYS A 1 87 ? 25.416 -5.408 -15.805 1.00 54.38 87 CYS A N 1
ATOM 707 C CA . CYS A 1 87 ? 24.392 -5.229 -14.767 1.00 54.38 87 CYS A CA 1
ATOM 708 C C . CYS A 1 87 ? 23.100 -4.564 -15.299 1.00 54.38 87 CYS A C 1
ATOM 710 O O . CYS A 1 87 ? 22.036 -4.691 -14.694 1.00 54.38 87 CYS A O 1
ATOM 712 N N . ALA A 1 88 ? 23.163 -3.884 -16.452 1.00 60.50 88 ALA A N 1
ATOM 713 C CA . ALA A 1 88 ? 22.003 -3.265 -17.093 1.00 60.50 88 ALA A CA 1
ATOM 714 C C . ALA A 1 88 ? 22.086 -3.356 -18.634 1.00 60.50 88 ALA A C 1
ATOM 716 O O . ALA A 1 88 ? 22.317 -2.347 -19.305 1.00 60.50 88 ALA A O 1
ATOM 717 N N . PRO A 1 89 ? 21.861 -4.543 -19.231 1.00 61.25 89 PRO A N 1
ATOM 718 C CA . PRO A 1 89 ? 22.000 -4.754 -20.678 1.00 61.25 89 PRO A CA 1
ATOM 719 C C . PRO A 1 89 ? 21.022 -3.892 -21.493 1.00 61.25 89 PRO A C 1
ATOM 721 O O . PRO A 1 89 ? 21.334 -3.423 -22.587 1.00 61.25 89 PRO A O 1
ATOM 724 N N . TRP A 1 90 ? 19.845 -3.621 -20.923 1.00 61.34 90 TRP A N 1
ATOM 725 C CA . TRP A 1 90 ? 18.816 -2.754 -21.500 1.00 61.34 90 TRP A CA 1
ATOM 726 C C . TRP A 1 90 ? 19.268 -1.290 -21.607 1.00 61.34 90 TRP A C 1
ATOM 728 O O . TRP A 1 90 ? 18.935 -0.604 -22.575 1.00 61.34 90 TRP A O 1
ATOM 738 N N . LEU A 1 91 ? 20.080 -0.824 -20.654 1.00 63.12 91 LEU A N 1
ATOM 739 C CA . LEU A 1 91 ? 20.593 0.541 -20.624 1.00 63.12 91 LEU A CA 1
ATOM 740 C C . LEU A 1 91 ? 21.669 0.754 -21.693 1.00 63.12 91 LEU A C 1
ATOM 742 O O . LEU A 1 91 ? 21.743 1.831 -22.277 1.00 63.12 91 LEU A O 1
ATOM 746 N N . LEU A 1 92 ? 22.449 -0.282 -22.013 1.00 64.44 92 LEU A N 1
ATOM 747 C CA . LEU A 1 92 ? 23.449 -0.230 -23.083 1.00 64.44 92 LEU A CA 1
ATOM 748 C C . LEU A 1 92 ? 22.814 -0.057 -24.464 1.00 64.44 92 LEU A C 1
ATOM 750 O O . LEU A 1 92 ? 23.301 0.739 -25.266 1.00 64.44 92 LEU A O 1
ATOM 754 N N . GLY A 1 93 ? 21.704 -0.753 -24.730 1.00 63.91 93 GLY A N 1
ATOM 755 C CA . GLY A 1 93 ? 20.957 -0.585 -25.978 1.00 63.91 93 GLY A CA 1
ATOM 756 C C . GLY A 1 93 ? 20.424 0.841 -26.144 1.00 63.91 93 GLY A C 1
ATOM 757 O O . GLY A 1 93 ? 20.506 1.416 -27.228 1.00 63.91 93 GLY A O 1
ATOM 758 N N . MET A 1 94 ? 19.933 1.440 -25.056 1.00 62.56 94 MET A N 1
ATOM 759 C CA . MET A 1 94 ? 19.476 2.833 -25.049 1.00 62.56 94 MET A CA 1
ATOM 760 C C . MET A 1 94 ? 20.632 3.834 -25.149 1.00 62.56 94 MET A C 1
ATOM 762 O O . MET A 1 94 ? 20.510 4.818 -25.869 1.00 62.56 94 MET A O 1
ATOM 766 N N . HIS A 1 95 ? 21.761 3.584 -24.482 1.00 62.69 95 HIS A N 1
ATOM 767 C CA . HIS A 1 95 ? 22.955 4.425 -24.567 1.00 62.69 95 HIS A CA 1
ATOM 768 C C . HIS A 1 95 ? 23.536 4.442 -25.985 1.00 62.69 95 HIS A C 1
ATOM 770 O O . HIS A 1 95 ? 23.835 5.513 -26.503 1.00 62.69 95 HIS A O 1
ATOM 776 N N . ARG A 1 96 ? 23.607 3.279 -26.649 1.00 65.06 96 ARG A N 1
ATOM 777 C CA . ARG A 1 96 ? 24.026 3.173 -28.053 1.00 65.06 96 ARG A CA 1
ATOM 778 C C . ARG A 1 96 ? 23.123 3.998 -28.971 1.00 65.06 96 ARG A C 1
ATOM 780 O O . ARG A 1 96 ? 23.622 4.866 -29.675 1.00 65.06 96 ARG A O 1
ATOM 787 N N . LYS A 1 97 ? 21.801 3.816 -28.868 1.00 62.72 97 LYS A N 1
ATOM 788 C CA . LYS A 1 97 ? 20.819 4.615 -29.624 1.00 62.72 97 LYS A CA 1
ATOM 789 C C . LYS A 1 97 ? 20.915 6.110 -29.320 1.00 62.72 97 LYS A C 1
ATOM 791 O O . LYS A 1 97 ? 20.740 6.934 -30.207 1.00 62.72 97 LYS A O 1
ATOM 796 N N . SER A 1 98 ? 21.195 6.471 -28.069 1.00 64.56 98 SER A N 1
ATOM 797 C CA . SER A 1 98 ? 21.366 7.865 -27.660 1.00 64.56 98 SER A CA 1
ATOM 798 C C . SER A 1 98 ? 22.625 8.495 -28.260 1.00 64.56 98 SER A C 1
ATOM 800 O O . SER A 1 98 ? 22.586 9.672 -28.605 1.00 64.56 98 SER A O 1
ATOM 802 N N . LEU A 1 99 ? 23.727 7.746 -28.376 1.00 66.56 99 LEU A N 1
ATOM 803 C CA . LEU A 1 99 ? 24.953 8.210 -29.032 1.00 66.56 99 LEU A CA 1
ATOM 804 C C . LEU A 1 99 ? 24.751 8.360 -30.542 1.00 66.56 99 L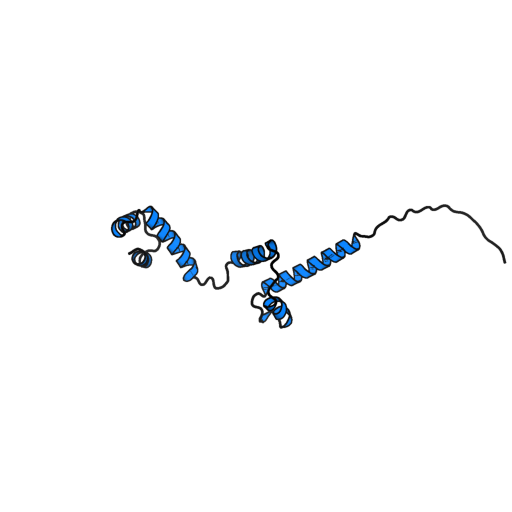EU A C 1
ATOM 806 O O . LEU A 1 99 ? 25.112 9.395 -31.091 1.00 66.56 99 LEU A O 1
ATOM 810 N N . GLU A 1 100 ? 24.104 7.384 -31.181 1.00 69.19 100 GLU A N 1
ATOM 811 C CA . GLU A 1 100 ? 23.736 7.441 -32.603 1.00 69.19 100 GLU A CA 1
ATOM 812 C C . GLU A 1 100 ? 22.833 8.648 -32.893 1.00 69.19 100 GLU A C 1
ATOM 814 O O . GLU A 1 100 ? 23.081 9.394 -33.834 1.00 69.19 100 GLU A O 1
ATOM 819 N N . ALA A 1 101 ? 21.828 8.906 -32.050 1.00 64.44 101 ALA A N 1
ATOM 820 C CA . ALA A 1 101 ? 20.965 10.080 -32.173 1.00 64.44 101 ALA A CA 1
ATOM 821 C C . ALA A 1 101 ? 21.732 11.401 -31.970 1.00 64.44 101 ALA A C 1
ATOM 823 O O . ALA A 1 101 ? 21.489 12.374 -32.682 1.00 64.44 101 ALA A O 1
ATOM 824 N N . ALA A 1 102 ? 22.682 11.446 -31.029 1.00 68.75 102 ALA A N 1
ATOM 825 C CA . ALA A 1 102 ? 23.530 12.619 -30.820 1.00 68.75 102 ALA A CA 1
ATOM 826 C C . ALA A 1 102 ? 24.473 12.876 -32.011 1.00 68.75 102 ALA A C 1
ATOM 828 O O . ALA A 1 102 ? 24.748 14.028 -32.347 1.00 68.75 102 ALA A O 1
ATOM 829 N N . GLU A 1 103 ? 24.958 11.821 -32.664 1.00 71.69 103 GLU A N 1
ATOM 830 C CA . GLU A 1 103 ? 25.783 11.905 -33.870 1.00 71.69 103 GLU A CA 1
ATOM 831 C C . GLU A 1 103 ? 24.956 12.307 -35.099 1.00 71.69 103 GLU A C 1
ATOM 833 O O . GLU A 1 103 ? 25.365 13.184 -35.855 1.00 71.69 103 GLU A O 1
ATOM 838 N N . GLN A 1 104 ? 23.745 11.762 -35.245 1.00 71.12 104 GLN A N 1
ATOM 839 C CA . GLN A 1 104 ? 22.780 12.188 -36.261 1.00 71.12 104 GLN A CA 1
ATOM 840 C C . GLN A 1 104 ? 22.411 13.662 -36.108 1.00 71.12 104 GLN A C 1
ATOM 842 O O . GLN A 1 104 ? 22.374 14.375 -37.104 1.00 71.12 104 GLN A O 1
ATOM 847 N N . LEU A 1 105 ? 22.219 14.151 -34.878 1.00 66.31 105 LEU A N 1
ATOM 848 C CA . LEU A 1 105 ? 21.965 15.568 -34.627 1.00 66.31 105 LEU A CA 1
ATOM 849 C C . LEU A 1 105 ? 23.170 16.433 -35.022 1.00 66.31 105 LEU A C 1
ATOM 851 O O . LEU A 1 105 ? 22.996 17.455 -35.677 1.00 66.31 105 LEU A O 1
ATOM 855 N N . LYS A 1 106 ? 24.397 16.011 -34.684 1.00 71.06 106 LYS A N 1
ATOM 856 C CA . LYS A 1 106 ? 25.620 16.701 -35.129 1.00 71.06 106 LYS A CA 1
ATOM 857 C C . LYS A 1 106 ? 25.741 16.727 -36.653 1.00 71.06 106 LYS A C 1
ATOM 859 O O . LYS A 1 106 ? 26.135 17.748 -37.204 1.00 71.06 106 LYS A O 1
ATOM 864 N N . ASN A 1 107 ? 25.377 15.638 -37.326 1.00 71.06 107 ASN A N 1
ATOM 865 C CA . ASN A 1 107 ? 25.401 15.550 -38.782 1.00 71.06 107 ASN A CA 1
ATOM 866 C C . ASN A 1 10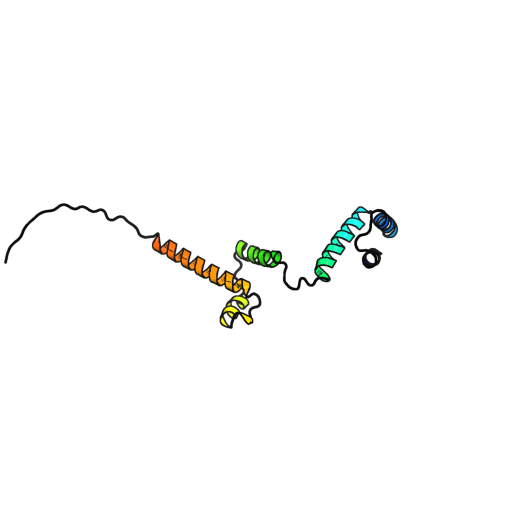7 ? 24.287 16.390 -39.427 1.00 71.06 107 ASN A C 1
ATOM 868 O O . ASN A 1 107 ? 24.570 17.096 -40.385 1.00 71.06 107 ASN A O 1
ATOM 872 N N . MET A 1 108 ? 23.067 16.412 -38.881 1.00 60.50 108 MET A N 1
ATOM 873 C CA . MET A 1 108 ? 21.995 17.306 -39.349 1.00 60.50 108 MET A CA 1
ATOM 874 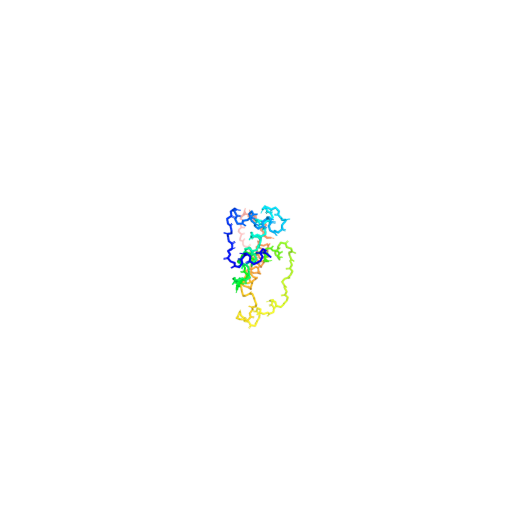C C . MET A 1 108 ? 22.378 18.778 -39.189 1.00 60.50 108 MET A C 1
ATOM 876 O O . MET A 1 108 ? 22.196 19.558 -40.114 1.00 60.50 108 MET A O 1
ATOM 880 N N . VAL A 1 109 ? 22.971 19.156 -38.053 1.00 61.72 109 VAL A N 1
ATOM 881 C CA . VAL A 1 109 ? 23.472 20.523 -37.828 1.00 61.72 109 VAL A CA 1
ATOM 882 C C . VAL A 1 109 ? 24.614 20.866 -38.792 1.00 61.72 109 VAL A C 1
ATOM 884 O O . VAL A 1 109 ? 24.721 22.005 -39.229 1.00 61.72 109 VAL A O 1
ATOM 887 N N . LYS A 1 110 ? 25.442 19.884 -39.167 1.00 61.97 110 LYS A N 1
ATOM 888 C CA . LYS A 1 110 ? 26.517 20.052 -40.154 1.00 61.97 110 LYS A CA 1
ATOM 889 C C . LYS A 1 110 ? 25.996 20.205 -41.591 1.00 61.97 110 LYS A C 1
ATOM 891 O O . LYS A 1 110 ? 26.611 20.931 -42.360 1.00 61.97 110 LYS A O 1
ATOM 896 N N . TYR A 1 111 ? 24.896 19.537 -41.944 1.00 57.88 111 TYR A N 1
ATOM 897 C CA . TYR A 1 111 ? 24.301 19.576 -43.288 1.00 57.88 111 TYR A CA 1
ATOM 898 C C . TYR A 1 111 ? 23.325 20.746 -43.504 1.00 57.88 111 TYR A C 1
ATOM 900 O O . TYR A 1 111 ? 23.208 21.218 -44.624 1.00 57.88 111 TYR A O 1
ATOM 908 N N . ASN A 1 112 ? 22.684 21.271 -42.455 1.00 55.44 112 ASN A N 1
ATOM 909 C CA . ASN A 1 112 ? 21.832 22.471 -42.540 1.00 55.44 112 ASN A CA 1
ATOM 910 C C . ASN A 1 112 ? 22.610 23.802 -42.448 1.00 55.44 112 ASN A C 1
ATOM 912 O O . ASN A 1 112 ? 21.994 24.861 -42.363 1.00 55.44 112 ASN A O 1
ATOM 916 N N . GLY A 1 113 ? 23.945 23.763 -42.407 1.00 51.81 113 GLY A N 1
ATOM 917 C CA . GLY A 1 113 ? 24.808 24.941 -42.264 1.00 51.81 113 GLY A CA 1
ATOM 918 C C . GLY A 1 113 ? 25.406 25.483 -43.567 1.00 51.81 113 GLY A C 1
ATOM 919 O O . GLY A 1 113 ? 26.344 26.268 -43.484 1.00 51.81 113 GLY A O 1
ATOM 920 N N . GLY A 1 114 ? 24.934 25.052 -44.740 1.00 52.38 114 GLY A N 1
ATOM 921 C CA . GLY A 1 114 ? 25.454 25.529 -46.025 1.00 52.38 114 GLY A CA 1
ATOM 922 C C . GLY A 1 114 ? 24.474 25.309 -47.172 1.00 52.38 114 GLY A C 1
ATOM 923 O O . GLY A 1 114 ? 24.476 24.245 -47.784 1.00 52.38 114 GLY A O 1
ATOM 924 N N . HIS A 1 115 ? 23.647 26.313 -47.442 1.00 49.97 115 HIS A N 1
ATOM 925 C CA . HIS A 1 115 ? 22.963 26.500 -48.719 1.00 49.97 115 HIS A CA 1
ATOM 926 C C . HIS A 1 115 ? 22.787 28.012 -48.881 1.00 49.97 115 HIS A C 1
ATOM 928 O O . HIS A 1 115 ? 21.824 28.571 -48.367 1.00 49.97 115 HIS A O 1
ATOM 934 N N . ASP A 1 116 ? 23.805 28.657 -49.452 1.00 48.16 116 ASP A N 1
ATOM 935 C CA . ASP A 1 116 ? 23.668 29.989 -50.035 1.00 48.16 116 ASP A CA 1
ATOM 936 C C . ASP A 1 116 ? 23.463 29.747 -51.534 1.00 48.16 116 ASP A C 1
ATOM 938 O O . ASP A 1 116 ? 24.214 28.976 -52.138 1.00 48.16 116 ASP A O 1
ATOM 942 N N . ASP A 1 117 ? 22.370 30.302 -52.045 1.00 49.25 117 ASP A N 1
ATOM 943 C CA . ASP A 1 117 ? 21.746 30.018 -53.332 1.00 49.25 117 ASP A CA 1
ATOM 944 C C . ASP A 1 117 ? 22.661 30.320 -54.538 1.00 49.25 117 ASP A C 1
ATOM 946 O O . ASP A 1 117 ? 23.391 31.314 -54.558 1.00 49.25 117 ASP A O 1
ATOM 950 N N . ASP A 1 118 ? 22.605 29.439 -55.540 1.00 49.09 118 ASP A N 1
ATOM 951 C CA . ASP A 1 118 ? 23.092 29.688 -56.896 1.00 49.09 118 ASP A CA 1
ATOM 952 C C . ASP A 1 118 ? 22.154 30.721 -57.555 1.00 49.09 118 ASP A C 1
ATOM 954 O O . ASP A 1 118 ? 20.983 30.419 -57.788 1.00 49.09 118 ASP A O 1
ATOM 958 N N . ASP A 1 119 ? 22.649 31.929 -57.841 1.00 50.81 119 ASP A N 1
ATOM 959 C CA . ASP A 1 119 ? 22.002 32.846 -58.786 1.00 50.81 119 ASP A CA 1
ATOM 960 C C . ASP A 1 119 ? 22.665 32.647 -60.159 1.00 50.81 119 ASP A C 1
ATOM 962 O O . ASP A 1 119 ? 23.811 33.050 -60.390 1.00 50.81 119 ASP A O 1
ATOM 966 N N . ASP A 1 120 ? 21.929 31.959 -61.035 1.00 52.03 120 ASP A N 1
ATOM 967 C CA . ASP A 1 120 ? 22.121 31.922 -62.482 1.00 52.03 120 ASP A CA 1
ATOM 968 C C . ASP A 1 120 ? 21.980 33.346 -63.050 1.00 52.03 120 ASP A C 1
ATOM 970 O O . ASP A 1 120 ? 20.931 33.967 -62.897 1.00 52.03 120 ASP A O 1
ATOM 974 N N . ASP A 1 121 ? 22.996 33.826 -63.766 1.00 50.44 121 ASP A N 1
ATOM 975 C CA . ASP A 1 121 ? 22.822 34.830 -64.819 1.00 50.44 121 ASP A CA 1
ATOM 976 C C . ASP A 1 121 ? 23.475 34.255 -66.087 1.00 50.44 121 ASP A C 1
ATOM 978 O O . ASP A 1 121 ? 24.679 34.393 -66.329 1.00 50.44 121 ASP A O 1
ATOM 982 N N . ASP A 1 122 ? 22.651 33.529 -66.848 1.00 54.31 122 ASP A N 1
ATOM 983 C CA . ASP A 1 1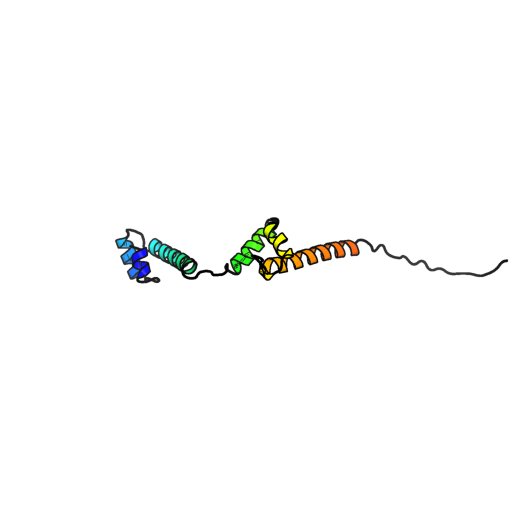22 ? 22.799 33.360 -68.293 1.00 54.31 122 ASP A CA 1
ATOM 984 C C . ASP A 1 122 ? 22.713 34.744 -68.960 1.00 54.31 122 ASP A C 1
ATOM 986 O O . ASP A 1 122 ? 21.796 35.506 -68.666 1.00 54.31 122 ASP A O 1
ATOM 990 N N . ASP A 1 123 ? 23.650 35.047 -69.859 1.00 50.09 123 ASP A N 1
ATOM 991 C CA . ASP A 1 123 ? 23.400 35.788 -71.106 1.00 50.09 123 ASP A CA 1
ATOM 992 C C . ASP A 1 123 ? 24.684 35.737 -71.967 1.00 50.09 123 ASP A C 1
ATOM 994 O O . ASP A 1 123 ? 25.625 36.512 -71.789 1.00 50.09 123 ASP A O 1
ATOM 998 N N . ASP A 1 124 ? 24.740 34.675 -72.776 1.00 52.50 124 ASP A N 1
ATOM 999 C CA . ASP A 1 124 ? 24.910 34.637 -74.239 1.00 52.50 124 ASP A CA 1
ATOM 1000 C C . ASP A 1 124 ? 25.921 35.539 -74.997 1.00 52.50 124 ASP A C 1
ATOM 1002 O O . ASP A 1 124 ? 26.097 36.730 -74.740 1.00 52.50 124 ASP A O 1
ATOM 1006 N N . ASP A 1 125 ? 26.445 34.905 -76.062 1.00 51.09 125 ASP A N 1
ATOM 1007 C CA . ASP A 1 125 ? 27.004 35.443 -77.318 1.00 51.09 125 ASP A CA 1
ATOM 1008 C C . ASP A 1 125 ? 28.431 36.054 -77.263 1.00 51.09 125 ASP A C 1
ATOM 1010 O O . ASP A 1 125 ? 28.769 36.873 -76.415 1.00 51.09 125 ASP A O 1
ATOM 1014 N N . ASP A 1 126 ? 29.385 35.773 -78.154 1.00 50.50 126 ASP A N 1
ATOM 1015 C CA . ASP A 1 126 ? 29.419 35.039 -79.420 1.00 50.50 126 ASP A CA 1
ATOM 1016 C C . ASP A 1 126 ? 30.904 34.883 -79.843 1.00 50.50 126 ASP A C 1
ATOM 1018 O O . ASP A 1 126 ? 31.756 35.698 -79.479 1.00 50.50 126 ASP A O 1
ATOM 1022 N N . ASP A 1 127 ? 31.154 33.855 -80.656 1.00 51.09 127 ASP A N 1
ATOM 1023 C CA . ASP A 1 127 ? 32.117 33.761 -81.768 1.00 51.09 127 ASP A CA 1
ATOM 1024 C C . ASP A 1 127 ? 33.642 33.983 -81.590 1.00 51.09 127 ASP A C 1
ATOM 1026 O O . ASP A 1 127 ? 34.158 35.085 -81.427 1.00 51.09 127 ASP A O 1
ATOM 1030 N N . ASP A 1 128 ? 34.344 32.853 -81.762 1.00 52.00 128 ASP A N 1
ATOM 1031 C CA . ASP A 1 128 ? 35.381 32.549 -82.768 1.00 52.00 128 ASP A CA 1
ATOM 1032 C C . ASP A 1 128 ? 36.612 33.461 -83.028 1.00 52.00 128 ASP A C 1
ATOM 1034 O O . ASP A 1 128 ? 36.542 34.667 -83.234 1.00 52.00 128 ASP A O 1
ATOM 1038 N N . ASP A 1 129 ? 37.723 32.736 -83.244 1.00 57.22 129 ASP A N 1
ATOM 1039 C CA . ASP A 1 129 ? 38.903 33.054 -84.072 1.00 57.22 129 ASP A CA 1
ATOM 1040 C C . ASP A 1 129 ? 40.016 33.946 -83.475 1.00 57.22 129 ASP A C 1
ATOM 1042 O O . ASP A 1 129 ? 39.822 35.120 -83.178 1.00 57.22 129 ASP A O 1
ATOM 1046 N N . ASP A 1 130 ? 41.222 33.375 -83.308 1.00 50.53 130 ASP A N 1
ATOM 1047 C CA . ASP A 1 130 ? 42.400 33.680 -84.155 1.00 50.53 130 ASP A CA 1
ATOM 1048 C C . ASP A 1 130 ? 43.652 32.897 -83.667 1.00 50.53 130 ASP A C 1
ATOM 1050 O O . ASP A 1 130 ? 43.951 32.869 -82.465 1.00 50.53 130 ASP A O 1
ATOM 1054 N N . GLY A 1 131 ? 44.417 32.318 -84.607 1.00 46.38 131 GLY A N 1
ATOM 1055 C CA . GLY A 1 131 ? 45.861 32.036 -84.458 1.00 46.38 131 GLY A CA 1
ATOM 1056 C C . GLY A 1 131 ? 46.353 30.593 -84.519 1.00 46.38 131 GLY A C 1
ATOM 1057 O O . GLY A 1 131 ? 46.792 30.097 -83.455 1.00 46.38 131 GLY A O 1
#

pLDDT: mean 70.39, std 17.75, range [45.94, 97.81]

Mean predicted aligned error: 18.7 Å

Radius of gyration: 33.6 Å; Cα contacts (8 Å, |Δi|>4): 45; chains: 1; bounding box: 62×50×107 Å